Protein AF-A0A7W4WGC7-F1 (afdb_monomer_lite)

Organism: NCBI:txid1562603

Radius of gyration: 27.09 Å; chains: 1; bounding box: 72×25×54 Å

pLDDT: mean 79.15, std 15.73, range [46.31, 95.06]

Structure (mmCIF, N/CA/C/O backbone):
data_AF-A0A7W4WGC7-F1
#
_entry.id   AF-A0A7W4WGC7-F1
#
loop_
_atom_site.group_PDB
_atom_site.id
_atom_site.type_symbol
_atom_site.label_atom_id
_atom_site.label_alt_id
_atom_site.label_comp_id
_atom_site.label_asym_id
_atom_site.label_entity_id
_atom_site.label_seq_id
_atom_site.pdbx_PDB_ins_code
_atom_site.Cartn_x
_atom_site.Cartn_y
_atom_site.Cartn_z
_atom_site.occupancy
_atom_site.B_iso_or_equiv
_atom_site.auth_seq_id
_atom_site.auth_comp_id
_atom_site.auth_asym_id
_atom_site.auth_atom_id
_atom_site.pdbx_PDB_model_num
ATOM 1 N N . MET A 1 1 ? 2.745 -12.027 -19.150 1.00 63.59 1 MET A N 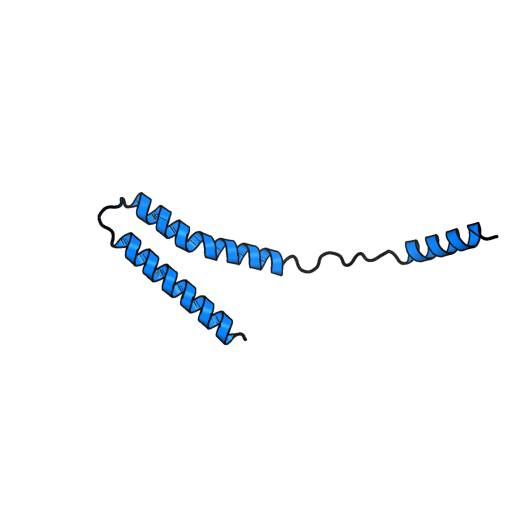1
ATOM 2 C CA . MET A 1 1 ? 3.518 -11.253 -18.151 1.00 63.59 1 MET A CA 1
ATOM 3 C C . MET A 1 1 ? 2.680 -10.136 -17.538 1.00 63.59 1 MET A C 1
ATOM 5 O O . MET A 1 1 ? 2.581 -10.096 -16.322 1.00 63.59 1 MET A O 1
ATOM 9 N N . GLU A 1 2 ? 2.004 -9.297 -18.327 1.00 71.50 2 GLU A N 1
ATOM 10 C CA . GLU A 1 2 ? 1.191 -8.177 -17.805 1.00 71.50 2 GLU A CA 1
ATOM 11 C C . GLU A 1 2 ? 0.073 -8.602 -16.839 1.00 71.50 2 GLU A C 1
ATOM 13 O O . GLU A 1 2 ? -0.059 -8.032 -15.760 1.00 71.50 2 GLU A O 1
ATOM 18 N N . TYR A 1 3 ? -0.664 -9.672 -17.150 1.00 81.25 3 TYR A N 1
ATOM 19 C CA . TYR A 1 3 ? -1.722 -10.184 -16.268 1.00 81.25 3 TYR A CA 1
ATOM 20 C C . TYR A 1 3 ? -1.219 -10.664 -14.898 1.00 81.25 3 TYR A C 1
ATOM 22 O O . TYR A 1 3 ? -1.950 -10.575 -13.915 1.00 81.25 3 TYR A O 1
ATOM 30 N N . LEU A 1 4 ? 0.031 -11.134 -14.810 1.00 84.81 4 LEU A N 1
ATOM 31 C CA . LEU A 1 4 ? 0.647 -11.526 -13.536 1.00 84.81 4 LEU A CA 1
ATOM 32 C C . LEU A 1 4 ? 0.940 -10.302 -12.665 1.00 84.81 4 LEU A C 1
ATOM 34 O O . LEU A 1 4 ? 0.694 -10.335 -11.463 1.00 84.81 4 LEU A O 1
ATOM 38 N N . ILE A 1 5 ? 1.417 -9.213 -13.274 1.00 85.31 5 ILE A N 1
ATOM 39 C CA . ILE A 1 5 ? 1.703 -7.953 -12.575 1.00 85.31 5 ILE A CA 1
ATOM 40 C C . ILE A 1 5 ? 0.399 -7.326 -12.079 1.00 85.31 5 ILE A C 1
ATOM 42 O O . ILE A 1 5 ? 0.306 -6.937 -10.917 1.00 85.31 5 ILE A O 1
ATOM 46 N N . ILE A 1 6 ? -0.626 -7.288 -12.934 1.00 86.94 6 ILE A N 1
ATOM 47 C CA . ILE A 1 6 ? -1.953 -6.781 -12.569 1.00 86.94 6 ILE A CA 1
ATOM 48 C C . ILE A 1 6 ? -2.554 -7.635 -11.445 1.00 86.94 6 ILE A C 1
ATOM 50 O O . ILE A 1 6 ? -3.027 -7.091 -10.450 1.00 86.94 6 ILE A O 1
ATOM 54 N N . GLY A 1 7 ? -2.483 -8.966 -11.554 1.00 89.94 7 GLY A N 1
ATOM 55 C CA . GLY A 1 7 ? -2.972 -9.877 -10.518 1.00 89.94 7 GLY A CA 1
ATOM 56 C C . GLY A 1 7 ? -2.268 -9.684 -9.173 1.00 89.94 7 GLY A C 1
ATOM 57 O O . GLY A 1 7 ? -2.927 -9.607 -8.136 1.00 89.94 7 GLY A O 1
ATOM 58 N N . LEU A 1 8 ? -0.941 -9.529 -9.183 1.00 88.62 8 LEU A N 1
ATOM 59 C CA . LEU A 1 8 ? -0.155 -9.258 -7.979 1.00 88.62 8 LEU A CA 1
ATOM 60 C C . LEU A 1 8 ? -0.516 -7.902 -7.356 1.00 88.62 8 LEU A C 1
ATOM 62 O O . LEU A 1 8 ? -0.676 -7.811 -6.140 1.00 88.62 8 LEU A O 1
ATOM 66 N N . ALA A 1 9 ? -0.688 -6.862 -8.175 1.00 86.31 9 ALA A N 1
ATOM 67 C CA . ALA A 1 9 ? -1.089 -5.540 -7.706 1.00 86.31 9 ALA A CA 1
ATOM 68 C C . ALA A 1 9 ? -2.470 -5.579 -7.031 1.00 86.31 9 ALA A C 1
ATOM 70 O O . ALA A 1 9 ? -2.630 -5.070 -5.922 1.00 86.31 9 ALA A O 1
ATOM 71 N N . VAL A 1 10 ? -3.450 -6.247 -7.649 1.00 91.31 10 VAL A N 1
ATOM 72 C CA . VAL A 1 10 ? -4.796 -6.417 -7.079 1.00 91.31 10 VAL A CA 1
ATOM 73 C C . VAL A 1 10 ? -4.749 -7.205 -5.769 1.00 91.31 10 VAL A C 1
ATOM 75 O O . VAL A 1 10 ? -5.417 -6.827 -4.804 1.00 91.31 10 VAL A O 1
ATOM 78 N N . TYR A 1 11 ? -3.938 -8.264 -5.701 1.00 92.38 11 TYR A N 1
ATOM 79 C CA . TYR A 1 11 ? -3.750 -9.038 -4.475 1.00 92.38 11 TYR A CA 1
ATOM 80 C C . TYR A 1 11 ? -3.183 -8.175 -3.339 1.00 92.38 11 TYR A C 1
ATOM 82 O O . TYR A 1 11 ? -3.747 -8.157 -2.245 1.00 92.38 11 TYR A O 1
ATOM 90 N N . LEU A 1 12 ? -2.122 -7.407 -3.605 1.00 89.75 12 LEU A N 1
ATOM 91 C CA . LEU A 1 12 ? -1.493 -6.524 -2.617 1.00 89.75 12 LEU A CA 1
ATOM 92 C C . LEU A 1 12 ? -2.452 -5.434 -2.121 1.00 89.75 12 LEU A C 1
ATOM 94 O O . LEU A 1 12 ? -2.560 -5.207 -0.916 1.00 89.75 12 LEU A O 1
ATOM 98 N N . VAL A 1 13 ? -3.199 -4.800 -3.030 1.00 91.75 13 VAL A N 1
ATOM 99 C CA . VAL A 1 13 ? -4.218 -3.796 -2.678 1.00 91.75 13 VAL A CA 1
ATOM 100 C C . VAL A 1 13 ? -5.308 -4.413 -1.798 1.00 91.75 13 VAL A C 1
ATOM 102 O O . VAL A 1 13 ? -5.687 -3.833 -0.780 1.00 91.75 13 VAL A O 1
ATOM 105 N N . SER A 1 14 ? -5.776 -5.613 -2.147 1.00 93.69 14 SER A N 1
ATOM 106 C CA . SER A 1 14 ? -6.808 -6.324 -1.385 1.00 93.69 14 SER A CA 1
ATOM 107 C C . SER A 1 14 ? -6.321 -6.711 0.014 1.00 93.69 14 SER A C 1
ATOM 109 O O . SER A 1 14 ? -7.041 -6.523 0.996 1.00 93.69 14 SER A O 1
ATOM 111 N N . ALA A 1 15 ? -5.082 -7.197 0.129 1.00 93.31 15 ALA A N 1
ATOM 112 C CA . ALA A 1 15 ? -4.465 -7.534 1.408 1.00 93.31 15 ALA A CA 1
ATOM 113 C C . ALA A 1 15 ? -4.332 -6.298 2.314 1.00 93.31 15 ALA A C 1
ATOM 115 O O . ALA A 1 15 ? -4.749 -6.332 3.474 1.00 93.31 15 ALA A O 1
ATOM 116 N N . ASN A 1 16 ? -3.852 -5.175 1.774 1.00 93.81 16 ASN A N 1
ATOM 117 C CA . ASN A 1 16 ? -3.726 -3.919 2.517 1.00 93.81 16 ASN A CA 1
ATOM 118 C C . ASN A 1 16 ? -5.084 -3.375 2.982 1.00 93.81 16 ASN A C 1
ATOM 120 O O . ASN A 1 16 ? -5.203 -2.872 4.105 1.00 93.81 16 ASN A O 1
ATOM 124 N N . ALA A 1 17 ? -6.131 -3.524 2.166 1.00 92.88 17 ALA A N 1
ATOM 125 C CA . ALA A 1 17 ? -7.491 -3.146 2.543 1.00 92.88 17 ALA A CA 1
ATOM 126 C C . ALA A 1 17 ? -8.027 -3.994 3.712 1.00 92.88 17 ALA A C 1
ATOM 128 O O . ALA A 1 17 ? -8.641 -3.455 4.636 1.00 92.88 17 ALA A O 1
ATOM 129 N N . LEU A 1 18 ? -7.760 -5.305 3.720 1.00 95.06 18 LEU A N 1
ATOM 130 C CA . LEU A 1 18 ? -8.139 -6.191 4.827 1.00 95.06 18 LEU A CA 1
ATOM 131 C C . LEU A 1 18 ? -7.411 -5.834 6.128 1.00 95.06 18 LEU A C 1
ATOM 133 O O . LEU A 1 18 ? -8.052 -5.761 7.179 1.00 95.06 18 LEU A O 1
ATOM 137 N N . ILE A 1 19 ? -6.107 -5.556 6.058 1.00 93.38 19 ILE A N 1
ATOM 138 C CA . ILE A 1 19 ? -5.308 -5.118 7.213 1.00 93.38 19 ILE A CA 1
ATOM 139 C C . ILE A 1 19 ? -5.849 -3.792 7.756 1.00 93.38 19 ILE A C 1
ATOM 141 O O . ILE A 1 19 ? -6.094 -3.663 8.954 1.00 93.38 19 ILE A O 1
ATOM 145 N N . THR A 1 20 ? -6.130 -2.832 6.872 1.00 94.25 20 THR A N 1
ATOM 146 C CA . THR A 1 20 ? -6.737 -1.548 7.251 1.00 94.25 20 THR A CA 1
ATOM 147 C C . THR A 1 20 ? -8.068 -1.768 7.973 1.00 94.25 20 THR A C 1
ATOM 149 O O . THR A 1 20 ? -8.298 -1.224 9.050 1.00 94.25 20 THR A O 1
ATOM 152 N N . ARG A 1 21 ? -8.939 -2.634 7.440 1.00 94.62 21 ARG A N 1
ATOM 153 C CA . ARG A 1 21 ? -10.219 -2.966 8.082 1.00 94.62 21 ARG A CA 1
ATOM 154 C C . ARG A 1 21 ? -10.029 -3.587 9.468 1.00 94.62 21 ARG A C 1
ATOM 156 O O . ARG A 1 21 ? -10.809 -3.286 10.370 1.00 94.62 21 ARG A O 1
ATOM 163 N N . TYR A 1 22 ? -9.020 -4.439 9.639 1.00 94.12 22 TYR A N 1
ATOM 164 C CA . TYR A 1 22 ? -8.685 -5.032 10.931 1.00 94.12 22 TYR A CA 1
ATOM 165 C C . TYR A 1 22 ? -8.264 -3.963 11.951 1.00 94.12 22 TYR A C 1
ATOM 167 O O . TYR A 1 22 ? -8.830 -3.919 13.043 1.00 94.12 22 TYR A O 1
ATOM 175 N N . ILE A 1 23 ? -7.376 -3.040 11.563 1.00 93.00 23 ILE A N 1
ATOM 176 C CA . ILE A 1 23 ? -6.932 -1.910 12.401 1.00 93.00 23 ILE A CA 1
ATOM 177 C C . ILE A 1 23 ? -8.126 -1.050 12.838 1.00 93.00 23 ILE A C 1
ATOM 179 O O . ILE A 1 23 ? -8.258 -0.688 14.007 1.00 93.00 23 ILE A O 1
ATOM 183 N N . TRP A 1 24 ? -9.041 -0.749 11.914 1.00 92.69 24 TRP A N 1
ATOM 184 C CA . TRP A 1 24 ? -10.201 0.093 12.210 1.00 92.69 24 TRP A CA 1
ATOM 185 C C . TRP A 1 24 ? -11.222 -0.576 13.130 1.00 92.69 24 TRP A C 1
ATOM 187 O O . TRP A 1 24 ? -11.855 0.109 13.940 1.00 92.69 24 TRP A O 1
ATOM 197 N N . ARG A 1 25 ? -11.348 -1.904 13.046 1.00 94.25 25 ARG A N 1
ATOM 198 C CA . ARG A 1 25 ? -12.250 -2.699 13.887 1.00 94.25 25 ARG A CA 1
ATOM 199 C C . ARG A 1 25 ? -11.727 -2.897 15.314 1.00 94.25 25 ARG A C 1
ATOM 201 O O . ARG A 1 25 ? -12.519 -3.234 16.188 1.00 94.25 25 ARG A O 1
ATOM 208 N N . ASP A 1 26 ? -10.437 -2.682 15.565 1.00 91.56 26 ASP A N 1
ATOM 209 C CA . ASP A 1 26 ? -9.866 -2.798 16.907 1.00 91.56 26 ASP A CA 1
ATOM 210 C C . ASP A 1 26 ? -10.345 -1.652 17.813 1.00 91.56 26 ASP A C 1
ATOM 212 O O . ASP A 1 26 ? -9.946 -0.499 17.662 1.00 91.56 26 ASP A O 1
ATOM 216 N N . SER A 1 27 ? -11.218 -1.948 18.772 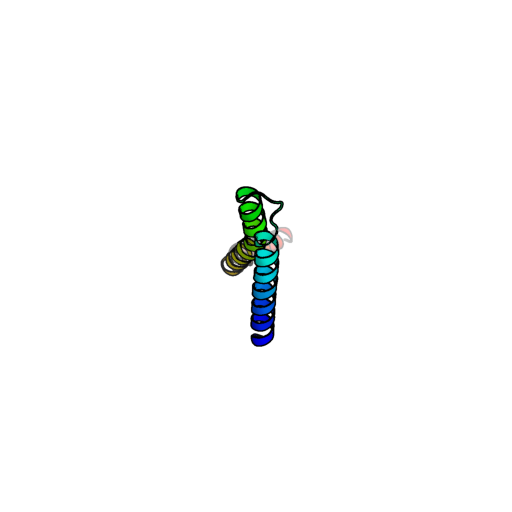1.00 89.00 27 SER A N 1
ATOM 217 C CA . SER A 1 27 ? -11.766 -0.952 19.702 1.00 89.00 27 SER A CA 1
ATOM 218 C C . SER A 1 27 ? -10.781 -0.503 20.785 1.00 89.00 27 SER A C 1
ATOM 220 O O . SER A 1 27 ? -11.083 0.447 21.500 1.00 89.00 27 SER A O 1
ATOM 222 N N . ARG A 1 28 ? -9.631 -1.174 20.945 1.00 91.69 28 ARG A N 1
ATOM 223 C CA . ARG A 1 28 ? -8.658 -0.851 22.004 1.00 91.69 28 ARG A CA 1
ATOM 224 C C . ARG A 1 28 ? -7.766 0.338 21.661 1.00 91.69 28 ARG A C 1
ATOM 226 O O . ARG A 1 28 ? -7.162 0.913 22.557 1.00 91.69 28 ARG A O 1
ATOM 233 N N . ARG A 1 29 ? -7.674 0.681 20.378 1.00 88.62 29 ARG A N 1
ATOM 234 C CA . ARG A 1 29 ? -6.764 1.704 19.855 1.00 88.62 29 ARG A CA 1
ATOM 235 C C . ARG A 1 29 ? -7.472 3.029 19.657 1.00 88.62 29 ARG A C 1
ATOM 237 O O . ARG A 1 29 ? -8.635 3.074 19.243 1.00 88.62 29 ARG A O 1
ATOM 244 N N . THR A 1 30 ? -6.748 4.111 19.898 1.00 92.81 30 THR A N 1
ATOM 245 C CA . THR A 1 30 ? -7.238 5.465 19.638 1.00 92.81 30 THR A CA 1
ATOM 246 C C . THR A 1 30 ? -7.351 5.731 18.136 1.00 92.81 30 THR A C 1
ATOM 248 O O . THR A 1 30 ? -6.715 5.077 17.308 1.00 92.81 30 THR A O 1
ATOM 251 N N . VAL A 1 31 ? -8.162 6.721 17.758 1.00 90.56 31 VAL A N 1
ATOM 252 C CA . VAL A 1 31 ? -8.335 7.107 16.346 1.00 90.56 31 VAL A CA 1
ATOM 253 C C . VAL A 1 31 ? -7.001 7.526 15.714 1.00 90.56 31 VAL A C 1
ATOM 255 O O . VAL A 1 31 ? -6.723 7.152 14.578 1.00 90.56 31 VAL A O 1
ATOM 258 N N . ASN A 1 32 ? -6.140 8.223 16.461 1.00 92.75 32 ASN A N 1
ATOM 259 C CA . ASN A 1 32 ? -4.834 8.667 15.968 1.00 92.75 32 ASN A CA 1
ATOM 260 C C . ASN A 1 32 ? -3.894 7.491 15.666 1.00 92.75 32 ASN A C 1
ATOM 262 O O . ASN A 1 32 ? -3.260 7.476 14.614 1.00 92.75 32 ASN A O 1
ATOM 266 N N . GLU A 1 33 ? -3.846 6.479 16.537 1.00 92.31 33 GLU A N 1
ATOM 267 C CA . GLU A 1 33 ? -3.051 5.262 16.306 1.00 92.31 33 GLU A CA 1
ATOM 268 C C . GLU A 1 33 ? -3.547 4.496 15.077 1.00 92.31 33 GLU A C 1
ATOM 270 O O . GLU A 1 33 ? -2.750 4.070 14.243 1.00 92.31 33 GLU A O 1
ATOM 275 N N . LYS A 1 34 ? -4.871 4.382 14.909 1.00 92.75 34 LYS A N 1
ATOM 276 C CA . LYS A 1 34 ? -5.470 3.733 13.735 1.00 92.75 34 LYS A CA 1
ATOM 277 C C . LYS A 1 34 ? -5.090 4.429 12.435 1.00 92.75 34 LYS A C 1
ATOM 279 O O . LYS A 1 34 ? -4.798 3.752 11.449 1.00 92.75 34 LYS A O 1
ATOM 284 N N . ILE A 1 35 ? -5.104 5.762 12.427 1.00 92.25 35 ILE A N 1
ATOM 285 C CA . ILE A 1 35 ? -4.720 6.565 11.262 1.00 92.25 35 ILE A CA 1
ATOM 286 C C . ILE A 1 35 ? -3.231 6.394 10.971 1.00 92.25 35 ILE A C 1
ATOM 288 O O . ILE A 1 35 ? -2.879 6.162 9.818 1.00 92.25 35 ILE A O 1
A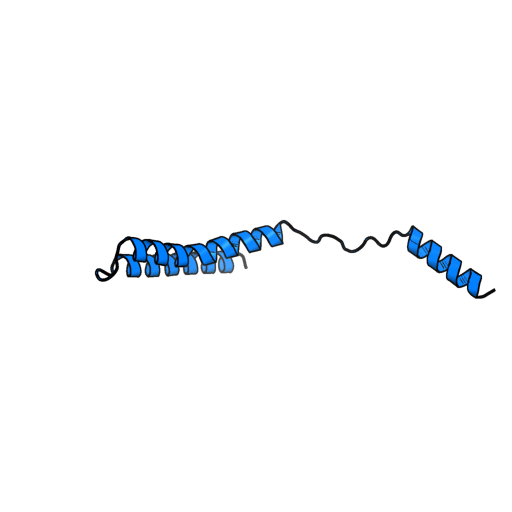TOM 292 N N . ALA A 1 36 ? -2.369 6.459 11.990 1.00 92.88 36 ALA A N 1
ATOM 293 C CA . ALA A 1 36 ? -0.928 6.300 11.817 1.00 92.88 36 ALA A CA 1
ATOM 294 C C . ALA A 1 36 ? -0.573 4.919 11.246 1.00 92.88 36 ALA A C 1
ATOM 296 O O . ALA A 1 36 ? 0.156 4.826 10.260 1.00 92.88 36 ALA A O 1
ATOM 297 N N . GLU A 1 37 ? -1.138 3.847 11.804 1.00 92.31 37 GLU A N 1
ATOM 298 C CA . GLU A 1 37 ? -0.876 2.493 11.318 1.00 92.31 37 GLU A CA 1
ATOM 299 C C . GLU A 1 37 ? -1.468 2.230 9.933 1.00 92.31 37 GLU A C 1
ATOM 301 O O . GLU A 1 37 ? -0.785 1.676 9.072 1.00 92.31 37 GLU A O 1
ATOM 306 N N . SER A 1 38 ? -2.709 2.662 9.683 1.00 92.75 38 SER A N 1
ATOM 307 C CA . SER A 1 38 ? -3.306 2.554 8.345 1.00 92.75 38 SER A CA 1
ATOM 308 C C . SER A 1 38 ? -2.474 3.341 7.332 1.00 92.75 38 SER A C 1
ATOM 310 O O . SER A 1 38 ? -2.182 2.845 6.249 1.00 92.75 38 SER A O 1
ATOM 312 N N . GLY A 1 39 ? -2.030 4.545 7.699 1.00 90.12 39 GLY A N 1
ATOM 313 C CA . GLY A 1 39 ? -1.134 5.359 6.887 1.00 90.12 39 GLY A CA 1
ATOM 314 C C . GLY A 1 39 ? 0.157 4.620 6.547 1.00 90.12 39 GLY A C 1
ATOM 315 O O . G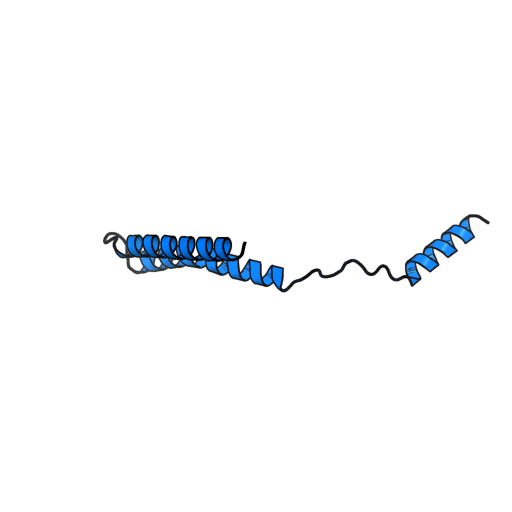LY A 1 39 ? 0.565 4.628 5.391 1.00 90.12 39 GLY A O 1
ATOM 316 N N . LEU A 1 40 ? 0.754 3.909 7.506 1.00 90.06 40 LEU A N 1
ATOM 317 C CA . LEU A 1 40 ? 1.982 3.143 7.290 1.00 90.06 40 LEU A CA 1
ATOM 318 C C . LEU A 1 40 ? 1.785 1.971 6.312 1.00 90.06 40 LEU A C 1
ATOM 320 O O . LEU A 1 40 ? 2.618 1.764 5.429 1.00 90.06 40 LEU A O 1
ATOM 324 N N . VAL A 1 41 ? 0.660 1.252 6.423 1.00 92.44 41 VAL A N 1
ATOM 325 C CA . VAL A 1 41 ? 0.285 0.142 5.523 1.00 92.44 41 VAL A CA 1
ATOM 326 C C . VAL A 1 41 ? 0.217 0.598 4.061 1.00 92.44 41 VAL A C 1
ATOM 328 O O . VAL A 1 41 ? 0.636 -0.134 3.164 1.00 92.44 41 VAL A O 1
ATOM 331 N N . TRP A 1 42 ? -0.270 1.815 3.809 1.00 92.25 42 TRP A N 1
ATOM 332 C CA . TRP A 1 42 ? -0.396 2.369 2.456 1.00 92.25 42 TRP A CA 1
ATOM 333 C C . TRP A 1 42 ? 0.818 3.187 2.001 1.00 92.25 42 TRP A C 1
ATOM 335 O O . TRP A 1 42 ? 1.098 3.246 0.804 1.00 92.25 42 TRP A O 1
ATOM 345 N N . ALA A 1 43 ? 1.573 3.782 2.924 1.00 89.69 43 ALA A N 1
ATOM 346 C CA . ALA A 1 43 ? 2.739 4.598 2.603 1.00 89.69 43 ALA A CA 1
ATOM 347 C C . ALA A 1 43 ? 3.848 3.773 1.940 1.00 89.69 43 ALA A C 1
ATOM 349 O O . ALA A 1 43 ? 4.410 4.204 0.937 1.00 89.69 43 ALA A O 1
ATOM 350 N N . VAL A 1 44 ? 4.141 2.575 2.455 1.00 87.38 44 VAL A N 1
ATOM 351 C CA . VAL A 1 44 ? 5.204 1.707 1.918 1.00 87.38 44 VAL A CA 1
ATOM 352 C C . VAL A 1 44 ? 5.017 1.392 0.425 1.00 87.38 44 VAL A C 1
ATOM 354 O O . VAL A 1 44 ? 5.927 1.691 -0.352 1.00 87.38 44 VAL A O 1
ATOM 357 N N . PRO A 1 45 ? 3.874 0.838 -0.031 1.00 86.50 45 PRO A N 1
ATOM 358 C CA . PRO A 1 45 ? 3.679 0.568 -1.454 1.00 86.50 45 PRO A CA 1
ATOM 359 C C . PRO A 1 45 ? 3.623 1.852 -2.289 1.00 86.50 45 PRO A C 1
ATOM 361 O O . PRO A 1 45 ? 4.108 1.855 -3.418 1.00 86.50 45 PRO A O 1
ATOM 364 N N . PHE A 1 46 ? 3.093 2.950 -1.743 1.00 88.56 46 PHE A N 1
ATOM 365 C CA . PHE A 1 46 ? 3.03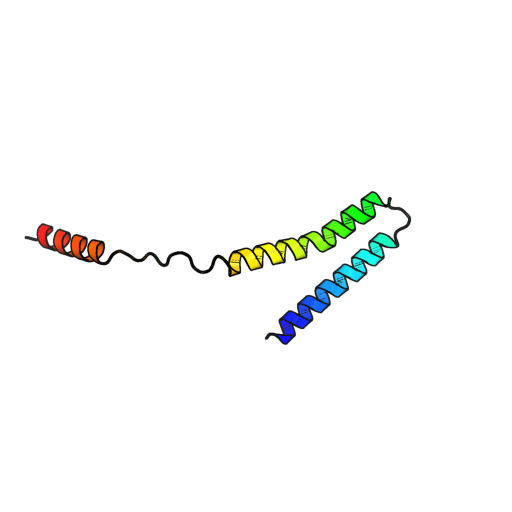2 4.231 -2.445 1.00 88.56 46 PHE A CA 1
ATOM 366 C C . PHE A 1 46 ? 4.428 4.808 -2.716 1.00 88.56 46 PHE A C 1
ATOM 368 O O . PHE A 1 46 ? 4.769 5.087 -3.865 1.00 88.56 46 PHE A O 1
ATOM 375 N N . PHE A 1 47 ? 5.274 4.917 -1.688 1.00 89.50 47 PHE A N 1
ATOM 376 C CA . PHE A 1 47 ? 6.652 5.385 -1.847 1.00 89.50 47 PHE A CA 1
ATOM 377 C C . PHE A 1 47 ? 7.492 4.423 -2.684 1.00 89.50 47 PHE A C 1
ATOM 379 O O . PHE A 1 47 ? 8.271 4.875 -3.519 1.00 89.50 47 PHE A O 1
ATOM 386 N N . GLY A 1 48 ? 7.294 3.110 -2.534 1.00 87.56 48 GLY A N 1
ATOM 387 C CA . GLY A 1 48 ? 7.927 2.119 -3.403 1.00 87.56 48 GLY A CA 1
ATOM 388 C C . GLY A 1 48 ? 7.589 2.344 -4.879 1.00 87.56 48 GLY A C 1
ATOM 389 O O . GLY A 1 48 ? 8.478 2.308 -5.729 1.00 87.56 48 GLY A O 1
ATOM 390 N N . HIS A 1 49 ? 6.326 2.654 -5.187 1.00 86.56 49 HIS A N 1
ATOM 391 C CA . HIS A 1 49 ? 5.897 2.956 -6.550 1.00 86.56 49 HIS A CA 1
ATOM 392 C C . HIS A 1 49 ? 6.493 4.269 -7.073 1.00 86.56 49 HIS A C 1
ATOM 394 O O . HIS A 1 49 ? 6.971 4.314 -8.204 1.00 86.56 49 HIS A O 1
ATOM 400 N N . LEU A 1 50 ? 6.538 5.319 -6.246 1.00 88.50 50 LEU A N 1
ATOM 401 C CA . LEU A 1 50 ? 7.173 6.589 -6.611 1.00 88.50 50 LEU A CA 1
ATOM 402 C C . LEU A 1 50 ? 8.671 6.431 -6.898 1.00 88.50 50 LEU A C 1
ATOM 404 O O . LEU A 1 50 ? 9.160 6.996 -7.871 1.00 88.50 50 LEU A O 1
ATOM 408 N N . ILE A 1 51 ? 9.392 5.643 -6.096 1.00 88.50 51 ILE A N 1
ATOM 409 C CA . ILE A 1 51 ? 10.815 5.352 -6.323 1.00 88.50 51 ILE A CA 1
ATOM 410 C C . ILE A 1 51 ? 10.995 4.554 -7.618 1.00 88.50 51 ILE A C 1
ATOM 412 O O . ILE A 1 51 ? 11.859 4.887 -8.425 1.00 88.50 51 ILE A O 1
ATOM 416 N N . ALA A 1 52 ? 10.164 3.537 -7.857 1.00 86.38 52 ALA A N 1
ATOM 417 C CA . ALA A 1 52 ? 10.216 2.760 -9.092 1.00 86.38 52 ALA A CA 1
ATOM 418 C C . ALA A 1 52 ? 9.949 3.631 -10.332 1.00 86.38 52 ALA A C 1
ATOM 420 O O . ALA A 1 52 ? 10.641 3.494 -11.342 1.00 86.38 52 ALA A O 1
ATOM 421 N N . LEU A 1 53 ? 8.994 4.563 -10.246 1.00 85.62 53 LEU A N 1
ATOM 422 C CA . LEU A 1 53 ? 8.735 5.553 -11.292 1.00 85.62 53 LEU A CA 1
ATOM 423 C C . LEU A 1 53 ? 9.921 6.500 -11.471 1.00 85.62 53 LEU A C 1
ATOM 425 O O . LEU A 1 53 ? 10.334 6.728 -12.603 1.00 85.62 53 LEU A O 1
ATOM 429 N N . ALA A 1 54 ? 10.502 7.005 -10.381 1.00 85.88 54 ALA A N 1
ATOM 430 C CA . ALA A 1 54 ? 11.677 7.868 -10.435 1.00 85.88 54 ALA A CA 1
ATOM 431 C C . ALA A 1 54 ? 12.854 7.171 -11.135 1.00 85.88 54 ALA A C 1
ATOM 433 O O . ALA A 1 54 ? 13.440 7.751 -12.041 1.00 85.88 54 ALA A O 1
ATOM 434 N N . ILE A 1 55 ? 13.135 5.908 -10.799 1.00 84.62 55 ILE A N 1
ATOM 435 C CA . ILE A 1 55 ? 14.174 5.097 -11.458 1.00 84.62 55 ILE A CA 1
ATOM 436 C C . ILE A 1 55 ? 13.846 4.870 -12.939 1.00 84.62 55 ILE A C 1
ATOM 438 O O . ILE A 1 55 ? 14.725 4.966 -13.789 1.00 84.62 55 ILE A O 1
ATOM 442 N N . SER A 1 56 ? 12.584 4.579 -13.261 1.00 82.31 56 SER A N 1
ATOM 443 C CA . SER A 1 56 ? 12.158 4.327 -14.645 1.00 82.31 56 SER A CA 1
ATOM 444 C C . SER A 1 56 ? 12.253 5.580 -15.522 1.00 82.31 56 SER A C 1
ATOM 446 O O . SER A 1 56 ? 12.541 5.481 -16.713 1.00 82.31 56 SER A O 1
ATOM 448 N N . LEU A 1 57 ? 12.016 6.757 -14.935 1.00 80.38 57 LEU A N 1
ATOM 449 C CA . LEU A 1 57 ? 12.136 8.056 -15.598 1.00 80.38 57 LEU A CA 1
ATOM 450 C C . LEU A 1 57 ? 13.593 8.519 -15.712 1.00 80.38 57 LEU A C 1
ATOM 452 O O . LEU A 1 57 ? 13.938 9.191 -16.683 1.00 80.38 57 LEU A O 1
ATOM 456 N N . ASP A 1 58 ? 14.459 8.132 -14.775 1.00 71.25 58 ASP A N 1
ATOM 457 C CA . ASP A 1 58 ? 15.895 8.442 -14.785 1.00 71.25 58 ASP A CA 1
ATOM 458 C C . ASP A 1 58 ? 16.695 7.517 -15.728 1.00 71.25 58 ASP A C 1
ATOM 460 O O . ASP A 1 58 ? 17.850 7.189 -15.458 1.00 71.25 58 ASP A O 1
ATOM 464 N N . GLY A 1 59 ? 16.068 7.096 -16.841 1.00 61.00 59 GLY A N 1
ATOM 465 C CA . GLY A 1 59 ? 16.597 6.171 -17.851 1.00 61.00 59 GLY A CA 1
ATOM 466 C C . GLY A 1 59 ? 18.059 6.438 -18.234 1.00 61.00 59 GLY A C 1
ATOM 467 O O . GLY A 1 59 ? 18.543 7.553 -18.073 1.00 61.00 59 GLY A O 1
ATOM 468 N N . PRO A 1 60 ? 18.778 5.432 -18.767 1.00 56.03 60 PRO A N 1
ATOM 469 C CA . PRO A 1 60 ? 20.229 5.269 -18.650 1.00 56.03 60 PRO A CA 1
ATOM 470 C C . PRO A 1 60 ? 21.001 6.549 -18.984 1.00 56.03 60 PRO A C 1
ATOM 472 O O . PRO A 1 60 ? 21.362 6.811 -20.135 1.00 56.03 60 PRO A O 1
ATOM 475 N N . LYS A 1 61 ? 21.287 7.358 -17.962 1.00 57.22 61 LYS A N 1
ATOM 476 C CA . LYS A 1 61 ? 22.147 8.522 -18.116 1.00 57.22 61 LYS A CA 1
ATOM 477 C C . LYS A 1 61 ? 23.578 8.011 -18.227 1.00 57.22 61 LYS A C 1
ATOM 479 O O . LYS A 1 61 ? 24.148 7.459 -17.291 1.00 57.22 61 LYS A O 1
ATOM 484 N N . THR A 1 62 ? 24.144 8.223 -19.414 1.00 50.03 62 THR A N 1
ATOM 485 C CA . THR A 1 62 ? 25.566 8.097 -19.767 1.00 50.03 62 THR A CA 1
ATOM 486 C C . THR A 1 62 ? 26.160 6.683 -19.817 1.00 50.03 62 THR A C 1
ATOM 488 O O . THR A 1 62 ? 27.025 6.323 -19.025 1.00 50.03 62 THR A O 1
ATOM 491 N N . VAL A 1 63 ? 25.894 5.958 -20.915 1.00 52.44 63 VAL A N 1
ATOM 492 C CA . VAL A 1 63 ? 27.030 5.315 -21.603 1.00 52.44 63 VAL A CA 1
ATOM 493 C C . VAL A 1 63 ? 27.942 6.467 -22.009 1.00 52.44 63 VAL A C 1
ATOM 495 O O . VAL A 1 63 ? 27.599 7.254 -22.891 1.00 52.44 63 VAL A O 1
ATOM 498 N N . ARG A 1 64 ? 29.035 6.638 -21.262 1.00 52.81 64 ARG A N 1
ATOM 499 C CA . ARG A 1 64 ? 30.116 7.594 -21.504 1.00 52.81 64 ARG A CA 1
ATOM 500 C C . ARG A 1 64 ? 30.393 7.633 -23.008 1.00 52.81 64 ARG A C 1
ATOM 502 O O . ARG A 1 64 ? 31.004 6.708 -23.537 1.00 52.81 64 ARG A O 1
ATOM 509 N N . LYS A 1 65 ? 29.926 8.674 -23.708 1.00 53.03 65 LYS A N 1
ATOM 510 C CA . LYS A 1 65 ? 30.448 8.996 -25.036 1.00 53.03 65 LYS A CA 1
ATOM 511 C C . LYS A 1 65 ? 31.897 9.374 -24.783 1.00 53.03 65 LYS A C 1
ATOM 513 O O . LYS A 1 65 ? 32.183 10.487 -24.358 1.00 53.03 65 LYS A O 1
ATOM 518 N N . ILE A 1 66 ? 32.790 8.398 -24.899 1.00 59.25 66 ILE A N 1
ATOM 519 C CA . ILE A 1 66 ? 34.211 8.681 -24.997 1.00 59.25 66 ILE A CA 1
ATOM 520 C C . ILE A 1 66 ? 34.316 9.530 -26.255 1.00 59.25 66 ILE A C 1
ATOM 522 O O . ILE A 1 66 ? 33.960 9.068 -27.339 1.00 59.25 66 ILE A O 1
ATOM 526 N N . ASP A 1 67 ? 34.688 10.792 -26.077 1.00 56.50 67 ASP A N 1
ATOM 527 C CA . ASP A 1 67 ? 34.890 11.711 -27.183 1.00 56.50 67 ASP A CA 1
ATOM 528 C C . ASP A 1 67 ? 35.857 11.043 -28.174 1.00 56.50 67 ASP A C 1
ATOM 530 O O . ASP A 1 67 ? 36.969 10.676 -27.772 1.00 56.50 67 ASP A O 1
ATOM 534 N N . PRO A 1 68 ? 35.480 10.834 -29.448 1.00 56.19 68 PRO A N 1
ATOM 535 C CA . PRO A 1 68 ? 36.369 10.196 -30.418 1.00 56.19 68 PRO A CA 1
ATOM 536 C C . PRO A 1 68 ? 37.673 10.991 -30.608 1.00 56.19 68 PRO A C 1
ATOM 538 O O . PRO A 1 68 ? 38.693 10.413 -30.975 1.00 56.19 68 PRO A O 1
ATOM 541 N N . ALA A 1 69 ? 37.669 12.287 -30.271 1.00 56.62 69 ALA A N 1
ATOM 542 C CA . ALA A 1 69 ? 38.854 13.142 -30.238 1.00 56.62 69 ALA A CA 1
ATOM 543 C C . ALA A 1 69 ? 39.877 12.748 -29.151 1.00 56.62 69 ALA A C 1
ATOM 545 O O . ALA A 1 69 ? 41.077 12.955 -29.326 1.00 56.62 69 ALA A O 1
ATOM 546 N N . LEU A 1 70 ? 39.434 12.153 -28.036 1.00 57.38 70 LEU A N 1
ATOM 547 C CA . LEU A 1 70 ? 40.332 11.693 -26.972 1.00 57.38 70 LEU A CA 1
ATOM 548 C C . LEU A 1 70 ? 41.003 10.360 -27.345 1.00 57.38 70 LEU A C 1
ATOM 550 O O . LEU A 1 70 ? 42.160 10.129 -26.999 1.00 57.38 70 LEU A O 1
ATOM 554 N N . VAL A 1 71 ? 40.299 9.503 -28.094 1.00 60.00 71 VAL A N 1
ATOM 555 C CA . VAL A 1 71 ? 40.834 8.226 -28.603 1.00 60.00 71 VAL A CA 1
ATOM 556 C C . VAL A 1 71 ? 41.860 8.464 -29.711 1.00 60.00 71 VAL A C 1
ATOM 558 O O . VAL A 1 71 ? 42.905 7.816 -29.720 1.00 60.00 71 VAL A O 1
ATOM 561 N N . SER A 1 72 ? 41.616 9.426 -30.608 1.00 58.72 72 SER A N 1
ATOM 562 C CA . SER A 1 72 ? 42.590 9.792 -31.642 1.00 58.72 72 SER A CA 1
ATOM 563 C C . SER A 1 72 ? 43.828 10.476 -31.055 1.00 58.72 72 SER A C 1
ATOM 565 O O . SER A 1 72 ? 44.943 10.142 -31.449 1.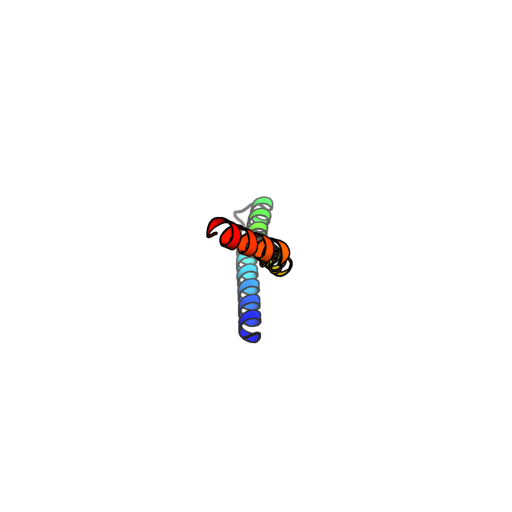00 58.72 72 SER A O 1
ATOM 567 N N . GLY A 1 73 ? 43.666 11.357 -30.061 1.00 59.84 73 GLY A N 1
ATOM 568 C CA . GLY A 1 73 ? 44.790 11.994 -29.368 1.00 59.84 73 GLY A CA 1
ATOM 569 C C . GLY A 1 73 ? 45.682 10.998 -28.617 1.00 59.84 73 GLY A C 1
ATOM 570 O O . GLY A 1 73 ? 46.906 11.078 -28.709 1.00 59.84 73 GLY A O 1
ATOM 571 N N . ALA A 1 74 ? 45.087 10.017 -27.931 1.00 59.69 74 ALA A N 1
ATOM 572 C CA . ALA A 1 74 ? 45.835 8.974 -27.225 1.00 59.69 74 ALA A CA 1
ATOM 573 C C . ALA A 1 74 ? 46.568 8.016 -28.183 1.00 59.69 74 ALA A C 1
ATOM 575 O O . ALA A 1 74 ? 47.705 7.633 -27.910 1.00 59.69 74 ALA A O 1
ATOM 576 N N . ALA A 1 75 ? 45.957 7.668 -29.322 1.00 59.44 75 ALA A N 1
ATOM 577 C CA . ALA A 1 75 ? 46.601 6.844 -30.345 1.00 59.44 75 ALA A CA 1
ATOM 578 C C . ALA A 1 75 ? 47.800 7.560 -30.994 1.00 59.44 75 ALA A C 1
ATOM 580 O O . ALA A 1 75 ? 48.847 6.948 -31.191 1.00 59.44 75 ALA A O 1
ATOM 581 N N . VAL A 1 76 ? 47.684 8.865 -31.267 1.00 59.97 76 VAL A N 1
ATOM 582 C CA . VAL A 1 76 ? 48.786 9.671 -31.821 1.00 59.97 76 VAL A CA 1
ATOM 583 C C . VAL A 1 76 ? 49.913 9.855 -30.799 1.00 59.97 76 VAL A C 1
ATOM 585 O O . VAL A 1 76 ? 51.083 9.723 -31.155 1.00 59.97 76 VAL A O 1
ATOM 588 N N . ALA A 1 77 ? 49.589 10.090 -29.523 1.00 58.78 77 ALA A N 1
ATOM 589 C CA . ALA A 1 77 ? 50.591 10.211 -28.462 1.00 58.78 77 ALA A CA 1
ATOM 590 C C . ALA A 1 77 ? 51.364 8.899 -28.226 1.00 58.78 77 ALA A C 1
ATOM 592 O O . ALA A 1 77 ? 52.579 8.931 -28.034 1.00 58.78 77 ALA A O 1
ATOM 593 N N . ALA A 1 78 ? 50.687 7.748 -28.293 1.00 56.75 78 ALA A N 1
ATOM 594 C CA . ALA A 1 78 ? 51.331 6.443 -28.155 1.00 56.75 78 ALA A CA 1
ATOM 595 C C . ALA A 1 78 ? 52.304 6.150 -29.311 1.00 56.75 78 ALA A C 1
ATOM 597 O O . ALA A 1 78 ? 53.417 5.691 -29.061 1.00 56.75 78 ALA A O 1
ATOM 598 N N . VAL A 1 79 ? 51.934 6.488 -30.554 1.00 59.00 79 VAL A N 1
ATOM 599 C CA . VAL A 1 79 ? 52.809 6.326 -31.732 1.00 59.00 79 VAL A CA 1
ATOM 600 C C . VAL A 1 79 ? 54.023 7.259 -31.666 1.00 59.00 79 VAL A C 1
ATOM 602 O O . VAL A 1 79 ? 55.130 6.843 -32.004 1.00 59.00 79 VAL A O 1
ATOM 605 N N . ALA A 1 80 ? 53.850 8.489 -31.172 1.00 56.22 80 ALA A N 1
ATOM 606 C CA . ALA A 1 80 ? 54.946 9.446 -31.007 1.00 56.22 80 ALA A CA 1
ATOM 607 C C . ALA A 1 80 ? 55.965 9.036 -29.927 1.00 56.22 80 ALA A C 1
ATOM 609 O O . ALA A 1 80 ? 57.123 9.421 -30.018 1.00 56.22 80 ALA A O 1
ATOM 610 N N . SER A 1 81 ? 55.562 8.248 -28.922 1.00 55.12 81 SER A N 1
ATOM 611 C CA . SER A 1 81 ? 56.475 7.731 -27.885 1.00 55.12 81 SER A CA 1
ATOM 612 C C . SER A 1 81 ? 57.259 6.473 -28.283 1.00 55.12 81 SER A C 1
ATOM 614 O O . SER A 1 81 ? 58.090 6.004 -27.509 1.00 55.12 81 SER A O 1
ATOM 616 N N . THR A 1 82 ? 56.982 5.911 -29.465 1.00 55.88 82 THR A N 1
ATOM 617 C CA . THR A 1 82 ? 57.643 4.707 -30.006 1.00 55.88 82 THR A CA 1
ATOM 618 C C . THR A 1 82 ? 58.566 4.986 -31.199 1.00 55.88 82 THR A C 1
ATOM 620 O O . THR A 1 82 ? 59.052 4.035 -31.811 1.00 55.88 82 THR A O 1
ATOM 623 N N . ALA A 1 83 ? 58.806 6.260 -31.527 1.00 46.31 83 ALA A N 1
ATOM 624 C CA . ALA A 1 83 ? 59.803 6.718 -32.501 1.00 46.31 83 ALA A CA 1
ATOM 625 C C . ALA A 1 83 ? 60.998 7.351 -31.775 1.00 46.31 83 ALA A C 1
ATOM 627 O O . ALA A 1 83 ? 62.135 7.155 -32.255 1.00 46.31 83 ALA A O 1
#

Secondary structure (DSSP, 8-state):
-HHHHHHHHHHHHHHHHHHHHHHHH-TTS-HHHHHHHHHHHHHHHHHHHHHHHHHHHSTT-------HHHHHHHHHHHHHTT-

Foldseek 3Di:
DVVVVVVVVVVLVVVLVVVLVVLVPDPVDDPVVSCVVNCVSPVVVVVVVVVVVVVVVVPDDDPPPPPVVVVVVVVVVVVVVVD

Sequence (83 aa):
MEYLIIGLAVYLVSANALITRYIWRDSRRTVNEKIAESGLVWAVPFFGHLIALAISLDGPKTVRKIDPALVSGAAVAAVASTA